Protein AF-A0A950VI34-F1 (afdb_monomer_lite)

Structure (mmCIF, N/CA/C/O backbone):
data_AF-A0A950VI34-F1
#
_entry.id   AF-A0A950VI34-F1
#
loop_
_atom_site.group_PDB
_atom_site.id
_atom_site.type_symbol
_atom_site.label_atom_id
_atom_site.label_alt_id
_atom_site.label_comp_id
_atom_site.label_asym_id
_atom_site.label_entity_id
_atom_site.label_seq_id
_atom_site.pdbx_PDB_ins_code
_atom_site.Cartn_x
_atom_site.Cartn_y
_atom_site.Cartn_z
_atom_site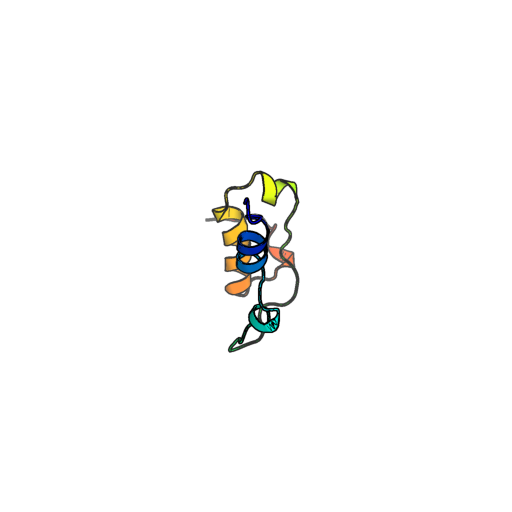.occupancy
_atom_site.B_iso_or_equiv
_atom_site.auth_seq_id
_atom_site.auth_comp_id
_atom_site.auth_asym_id
_atom_site.auth_atom_id
_atom_site.pdbx_PDB_model_num
ATOM 1 N N . MET A 1 1 ? 17.779 19.518 -42.621 1.00 42.84 1 MET A N 1
ATOM 2 C CA . MET A 1 1 ? 17.953 18.086 -42.305 1.00 42.84 1 MET A CA 1
ATOM 3 C C . MET A 1 1 ? 17.686 17.924 -40.816 1.00 42.84 1 MET A C 1
ATOM 5 O O . MET A 1 1 ? 18.575 18.195 -40.027 1.00 42.84 1 MET A O 1
ATOM 9 N N . THR A 1 2 ? 16.448 17.603 -40.439 1.00 51.62 2 THR A N 1
ATOM 10 C CA . THR A 1 2 ? 16.030 17.410 -39.041 1.00 51.62 2 THR A CA 1
ATOM 11 C C . THR A 1 2 ? 15.603 15.958 -38.906 1.00 51.62 2 THR A C 1
ATOM 13 O O . THR A 1 2 ? 14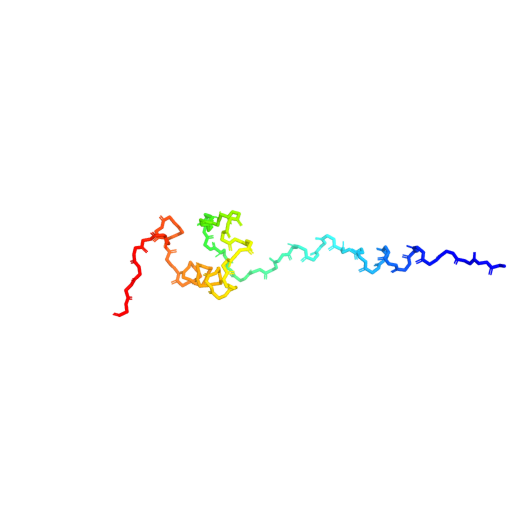.639 15.546 -39.545 1.00 51.62 2 THR A O 1
ATOM 16 N N . GLN A 1 3 ? 16.353 15.177 -38.136 1.00 58.34 3 GLN A N 1
ATOM 17 C CA . GLN A 1 3 ? 15.975 13.817 -37.751 1.00 58.34 3 GLN A CA 1
ATOM 18 C C . GLN A 1 3 ? 15.005 13.902 -36.557 1.00 58.34 3 GLN A C 1
ATOM 20 O O . GLN A 1 3 ? 15.184 14.789 -35.717 1.00 58.34 3 GLN A O 1
ATOM 25 N N . PRO A 1 4 ? 13.962 13.056 -36.461 1.00 54.59 4 PRO A N 1
ATOM 26 C CA . PRO A 1 4 ? 12.949 13.215 -35.430 1.00 54.59 4 PRO A CA 1
ATOM 27 C C . PRO A 1 4 ? 13.475 12.686 -34.092 1.00 54.59 4 PRO A C 1
ATOM 29 O O . PRO A 1 4 ? 13.870 11.529 -33.976 1.0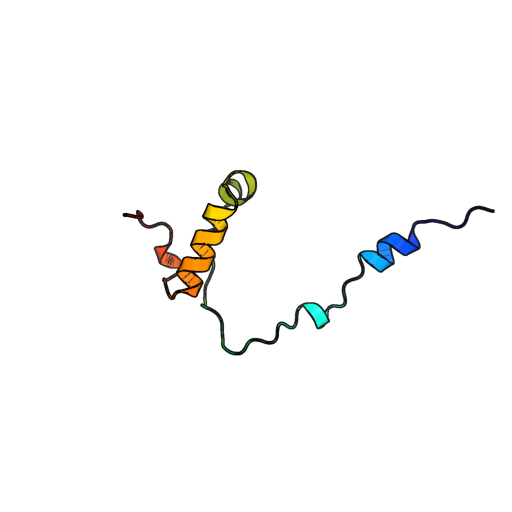0 54.59 4 PRO A O 1
ATOM 32 N N . ALA A 1 5 ? 13.430 13.525 -33.057 1.00 58.75 5 ALA A N 1
ATOM 33 C CA . ALA A 1 5 ? 13.749 13.164 -31.673 1.00 58.75 5 ALA A CA 1
ATOM 34 C C . ALA A 1 5 ? 12.737 12.181 -31.034 1.00 58.75 5 ALA A C 1
ATOM 36 O O . ALA A 1 5 ? 12.821 11.893 -29.845 1.00 58.75 5 ALA A O 1
ATOM 37 N N . SER A 1 6 ? 11.774 11.658 -31.797 1.00 62.53 6 SER A N 1
ATOM 38 C CA . SER A 1 6 ? 10.692 10.808 -31.285 1.00 62.53 6 SER A CA 1
ATOM 39 C C . SER A 1 6 ? 11.121 9.376 -30.936 1.00 62.53 6 SER A C 1
ATOM 41 O O . SER A 1 6 ? 10.461 8.751 -30.117 1.00 62.53 6 SER A O 1
ATOM 43 N N . GLY A 1 7 ? 12.208 8.854 -31.520 1.00 75.19 7 GLY A N 1
ATOM 44 C CA . GLY A 1 7 ? 12.642 7.464 -31.294 1.00 75.19 7 GLY A CA 1
ATOM 45 C C . GLY A 1 7 ? 13.286 7.223 -29.925 1.00 75.19 7 GLY A C 1
ATOM 46 O O . GLY A 1 7 ? 12.955 6.260 -29.249 1.00 75.19 7 GLY A O 1
ATOM 47 N N . ILE A 1 8 ? 14.130 8.152 -29.460 1.00 83.31 8 ILE A N 1
ATOM 48 C CA . ILE A 1 8 ? 14.920 7.970 -28.227 1.00 83.31 8 ILE A CA 1
ATOM 49 C C . ILE A 1 8 ? 14.068 7.877 -26.956 1.00 83.31 8 ILE A C 1
ATOM 51 O O . ILE A 1 8 ? 14.424 7.170 -26.020 1.00 83.31 8 ILE A O 1
ATOM 55 N N . PHE A 1 9 ? 12.946 8.598 -26.908 1.00 81.94 9 PHE A N 1
ATOM 56 C CA . PHE A 1 9 ? 12.048 8.572 -25.757 1.00 81.94 9 PHE A CA 1
ATOM 57 C C . PHE A 1 9 ? 11.231 7.281 -25.734 1.00 81.94 9 PHE A C 1
ATOM 59 O O . PHE A 1 9 ? 11.047 6.695 -24.672 1.00 81.94 9 PHE A O 1
ATOM 66 N N . ALA A 1 10 ? 10.781 6.817 -26.904 1.00 84.62 10 ALA A N 1
ATOM 67 C CA . ALA A 1 10 ? 10.080 5.546 -27.028 1.00 84.62 10 ALA A CA 1
ATOM 68 C C . ALA A 1 10 ? 10.983 4.374 -26.618 1.00 84.62 10 ALA A C 1
ATOM 70 O O . ALA A 1 10 ? 10.536 3.512 -25.869 1.00 84.62 10 ALA A O 1
ATOM 71 N N . ASP A 1 11 ? 12.255 4.397 -27.022 1.00 84.25 11 ASP A N 1
ATOM 72 C CA . ASP A 1 11 ? 13.236 3.380 -26.636 1.00 84.25 11 ASP A CA 1
ATOM 73 C C . ASP A 1 11 ? 13.570 3.429 -25.134 1.00 84.25 11 ASP A C 1
ATOM 75 O O . ASP A 1 11 ? 13.721 2.384 -24.512 1.00 84.25 11 ASP A O 1
ATOM 79 N N . LEU A 1 12 ? 13.635 4.618 -24.518 1.00 81.50 12 LEU A N 1
ATOM 80 C CA . LEU A 1 12 ? 13.837 4.756 -23.067 1.00 81.50 12 LEU A CA 1
ATOM 81 C C . LEU A 1 12 ? 12.637 4.242 -22.254 1.00 81.50 12 LEU A C 1
ATOM 83 O O . LEU A 1 12 ? 12.809 3.700 -21.167 1.00 81.50 12 LEU A O 1
ATOM 87 N N . MET A 1 13 ? 11.424 4.443 -22.769 1.00 84.38 13 MET A N 1
ATOM 88 C CA . MET A 1 13 ? 10.182 3.984 -22.143 1.00 84.38 13 MET A CA 1
ATOM 89 C C . MET A 1 13 ? 9.886 2.506 -22.436 1.00 84.38 13 MET A C 1
ATOM 91 O O . MET A 1 13 ? 9.016 1.918 -21.790 1.00 84.38 13 MET A O 1
ATOM 95 N N . ALA A 1 14 ? 10.583 1.896 -23.400 1.00 85.31 14 ALA A N 1
ATOM 96 C CA . ALA A 1 14 ? 10.431 0.487 -23.717 1.00 85.31 14 ALA A CA 1
ATOM 97 C C . ALA A 1 14 ? 10.944 -0.357 -22.543 1.00 85.31 14 ALA A C 1
ATOM 99 O O . ALA A 1 14 ? 12.133 -0.380 -22.236 1.00 85.31 14 ALA A O 1
ATOM 100 N N . THR A 1 15 ? 10.028 -1.051 -21.870 1.00 86.06 15 THR A N 1
ATOM 101 C CA . THR A 1 15 ? 10.351 -1.971 -20.775 1.00 86.06 15 THR A CA 1
ATOM 102 C C . THR A 1 15 ? 10.250 -3.399 -21.291 1.00 86.06 15 THR A C 1
ATOM 104 O O . THR A 1 15 ? 9.238 -3.771 -21.886 1.00 86.06 15 THR A O 1
ATOM 107 N N . ASP A 1 16 ? 11.295 -4.195 -21.067 1.00 89.88 16 ASP A N 1
ATOM 108 C CA . ASP A 1 16 ? 11.267 -5.629 -21.345 1.00 89.88 16 ASP A CA 1
ATOM 109 C C . ASP A 1 16 ? 10.219 -6.300 -20.437 1.00 89.88 16 ASP A C 1
ATOM 111 O O . ASP A 1 16 ? 10.346 -6.213 -19.210 1.00 89.88 16 ASP A O 1
ATOM 115 N N . PRO A 1 17 ? 9.192 -6.976 -20.990 1.00 88.31 17 PRO A N 1
ATOM 116 C CA . PRO A 1 17 ? 8.193 -7.680 -20.194 1.00 88.31 17 PRO A CA 1
ATOM 117 C C . PRO A 1 17 ? 8.782 -8.701 -19.212 1.00 88.31 17 PRO A C 1
ATOM 119 O O . PRO A 1 17 ? 8.165 -8.969 -18.183 1.00 88.31 17 PRO A O 1
ATOM 122 N N . ALA A 1 18 ? 9.974 -9.242 -19.491 1.00 89.06 18 ALA A N 1
ATOM 123 C CA . ALA A 1 18 ? 10.667 -10.160 -18.591 1.00 89.06 18 ALA A CA 1
ATOM 124 C C . ALA A 1 18 ? 11.013 -9.526 -17.230 1.00 89.06 18 ALA A C 1
ATOM 126 O O . ALA A 1 18 ? 11.168 -10.245 -16.249 1.00 89.06 18 ALA A O 1
ATOM 127 N N . LEU A 1 19 ? 11.083 -8.192 -17.128 1.00 86.50 19 LEU A N 1
ATOM 128 C CA . LEU A 1 19 ? 11.330 -7.494 -15.860 1.00 86.50 19 LEU A CA 1
ATOM 129 C C . LEU A 1 19 ? 10.171 -7.614 -14.858 1.00 86.50 19 LEU A C 1
ATOM 131 O O . LEU A 1 19 ? 10.376 -7.379 -13.668 1.00 86.50 19 LEU A O 1
ATOM 135 N N . TYR A 1 20 ? 8.969 -7.978 -15.314 1.00 87.31 20 TYR A N 1
ATOM 136 C CA . TYR A 1 20 ? 7.824 -8.224 -14.434 1.00 87.31 20 TYR A CA 1
ATOM 137 C C . TYR A 1 20 ? 7.795 -9.652 -13.867 1.00 87.31 20 TYR A C 1
ATOM 139 O O . TYR A 1 20 ? 6.976 -9.932 -12.991 1.00 87.31 20 TYR A O 1
ATOM 147 N N . ASP A 1 21 ? 8.679 -10.546 -14.326 1.00 89.44 21 ASP A N 1
ATOM 148 C CA . ASP A 1 21 ? 8.840 -11.890 -13.764 1.00 89.44 21 ASP A CA 1
ATOM 149 C C . ASP A 1 21 ? 9.720 -11.829 -12.505 1.00 89.44 21 ASP A C 1
ATOM 151 O O . ASP A 1 21 ? 10.939 -12.024 -12.526 1.00 89.44 21 ASP A O 1
ATOM 155 N N . VAL A 1 22 ? 9.096 -11.444 -11.389 1.00 86.81 22 VAL A N 1
ATOM 156 C CA . VAL A 1 22 ? 9.789 -11.246 -10.113 1.00 86.81 22 VAL A CA 1
ATOM 157 C C . VAL A 1 22 ? 10.169 -12.598 -9.508 1.00 86.81 22 VAL A C 1
ATOM 159 O O . VAL A 1 22 ? 9.315 -13.352 -9.044 1.00 86.81 22 VAL A O 1
ATOM 162 N N . ALA A 1 23 ? 11.471 -12.873 -9.422 1.00 90.19 23 ALA A N 1
ATOM 163 C CA . ALA A 1 23 ? 11.986 -14.031 -8.701 1.00 90.19 23 ALA A CA 1
ATOM 164 C C . ALA A 1 23 ? 11.859 -13.827 -7.179 1.00 90.19 23 ALA A C 1
ATOM 166 O O . ALA A 1 23 ? 12.596 -13.037 -6.585 1.00 90.19 23 ALA A O 1
ATOM 167 N N . THR A 1 24 ? 10.941 -14.551 -6.533 1.00 88.56 24 THR A N 1
ATOM 168 C CA . THR A 1 24 ? 10.754 -14.519 -5.074 1.00 88.56 24 THR A CA 1
ATOM 169 C C . THR A 1 24 ? 11.231 -15.813 -4.411 1.00 88.56 24 THR A C 1
ATOM 171 O O . THR A 1 24 ? 11.164 -16.896 -4.987 1.00 88.56 24 THR A O 1
ATOM 174 N N . SER A 1 25 ? 11.700 -15.720 -3.162 1.00 92.06 25 SER A N 1
ATOM 175 C CA . SER A 1 25 ? 12.103 -16.899 -2.371 1.00 92.06 25 SER A CA 1
ATOM 176 C C . SER A 1 25 ? 10.919 -17.646 -1.744 1.00 92.06 25 SER A C 1
ATOM 178 O O . SER A 1 25 ? 11.077 -18.767 -1.266 1.00 92.06 25 SER A O 1
ATOM 180 N N . ALA A 1 26 ? 9.747 -17.013 -1.697 1.00 89.06 26 ALA A N 1
ATOM 181 C CA . ALA A 1 26 ? 8.515 -17.557 -1.139 1.00 89.06 26 ALA A CA 1
ATOM 182 C C . ALA A 1 26 ? 7.296 -16.877 -1.779 1.00 89.06 26 ALA A C 1
ATOM 184 O O . ALA A 1 26 ? 7.410 -15.800 -2.375 1.00 89.06 26 ALA A O 1
ATOM 185 N N . ALA A 1 27 ? 6.123 -17.498 -1.635 1.00 88.12 27 ALA A N 1
ATOM 186 C CA . ALA A 1 27 ? 4.862 -16.855 -1.983 1.00 88.12 27 ALA A CA 1
ATOM 187 C C . ALA A 1 27 ? 4.607 -15.655 -1.057 1.00 88.12 27 ALA A C 1
ATOM 189 O O . ALA A 1 27 ? 4.855 -15.732 0.148 1.00 88.12 27 ALA A O 1
ATOM 190 N N . GLY A 1 28 ? 4.110 -14.555 -1.622 1.00 85.88 28 GLY A N 1
ATOM 191 C CA . GLY A 1 28 ? 3.669 -13.402 -0.841 1.00 85.88 28 GLY A CA 1
ATOM 192 C C . GLY A 1 28 ? 2.321 -13.646 -0.146 1.00 85.88 28 GLY A C 1
ATOM 193 O O . GLY A 1 28 ? 1.634 -14.628 -0.449 1.00 85.88 28 GLY A O 1
ATOM 194 N N . PRO A 1 29 ? 1.914 -12.745 0.764 1.00 89.62 29 PRO A N 1
ATOM 195 C CA . PRO A 1 29 ? 0.588 -12.779 1.370 1.00 89.62 29 PRO A CA 1
ATOM 196 C C . PRO A 1 29 ? -0.512 -12.723 0.302 1.00 89.62 29 PRO A C 1
ATOM 198 O O . PRO A 1 29 ? -0.466 -11.901 -0.614 1.00 89.62 29 PRO A O 1
ATOM 201 N N . ALA A 1 30 ? -1.505 -13.606 0.410 1.00 90.94 30 ALA A N 1
ATOM 202 C CA . ALA A 1 30 ? -2.641 -13.628 -0.506 1.00 90.94 30 ALA A CA 1
ATOM 203 C C . ALA A 1 30 ? -3.674 -12.550 -0.139 1.00 90.94 30 ALA A C 1
ATOM 205 O O . ALA A 1 30 ? -3.872 -12.249 1.036 1.00 90.94 30 ALA A O 1
ATOM 206 N N . GLY A 1 31 ? -4.385 -12.025 -1.140 1.00 91.88 31 GLY A N 1
ATOM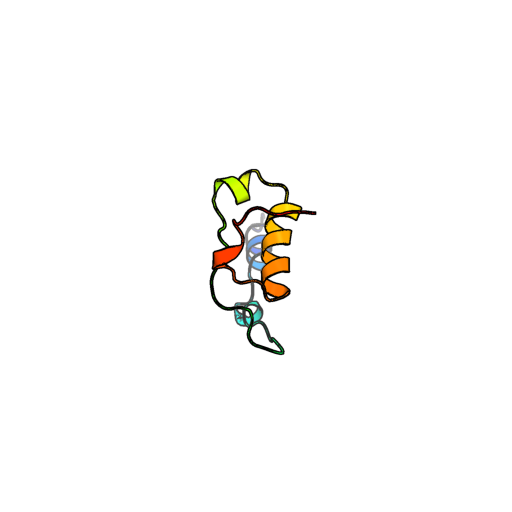 207 C CA . GLY A 1 31 ? -5.452 -11.040 -0.956 1.00 91.88 31 GLY A CA 1
ATOM 208 C C . GLY A 1 31 ? -5.129 -9.694 -1.597 1.00 91.88 31 GLY A C 1
ATOM 209 O O . GLY A 1 31 ? -4.409 -9.618 -2.592 1.00 91.88 31 GLY A O 1
ATOM 210 N N . SER A 1 32 ? -5.714 -8.627 -1.061 1.00 93.38 32 SER A N 1
ATOM 211 C CA . SER A 1 32 ? -5.547 -7.268 -1.579 1.00 93.38 32 SER A CA 1
ATOM 212 C C . SER A 1 32 ? -5.567 -6.274 -0.428 1.00 93.38 32 SER A C 1
ATOM 214 O O . SER A 1 32 ? -6.343 -6.435 0.512 1.00 93.38 32 SER A O 1
ATOM 216 N N . LEU A 1 33 ? -4.721 -5.249 -0.512 1.00 93.62 33 LEU A N 1
ATOM 217 C CA . LEU A 1 33 ? -4.791 -4.118 0.406 1.00 93.62 33 LEU A CA 1
ATOM 218 C C . LEU A 1 33 ? -6.104 -3.353 0.168 1.00 93.62 33 LEU A C 1
ATOM 220 O O . LEU A 1 33 ? -6.519 -3.225 -0.988 1.00 93.62 33 LEU A O 1
ATOM 224 N N . PRO A 1 34 ? -6.750 -2.814 1.215 1.00 93.00 34 PRO A N 1
ATOM 225 C CA . PRO A 1 34 ? -8.002 -2.069 1.100 1.00 93.00 34 PRO A CA 1
ATOM 226 C C . PRO A 1 34 ? -7.761 -0.627 0.610 1.00 93.00 34 PRO A C 1
ATOM 228 O O . PRO A 1 34 ? -8.225 0.337 1.215 1.00 93.00 34 PRO A O 1
ATOM 231 N N . LEU A 1 35 ? -7.003 -0.478 -0.479 1.00 92.94 35 LEU A N 1
ATOM 232 C CA . LEU A 1 35 ? -6.667 0.814 -1.067 1.00 92.94 35 LEU A CA 1
ATOM 233 C C . LEU A 1 35 ? -7.905 1.437 -1.713 1.00 92.94 35 LEU A C 1
ATOM 235 O O . LEU A 1 35 ? -8.656 0.770 -2.428 1.00 92.94 35 LEU A O 1
ATOM 239 N N . THR A 1 36 ? -8.086 2.734 -1.494 1.00 93.06 36 THR A N 1
ATOM 240 C CA . THR A 1 36 ? -9.118 3.543 -2.147 1.00 93.06 36 THR A CA 1
ATOM 241 C C . THR A 1 36 ? -8.461 4.630 -2.989 1.00 93.06 36 THR A C 1
ATOM 243 O O . THR A 1 36 ? -7.311 4.999 -2.756 1.00 93.06 36 THR A O 1
ATOM 246 N N . GLU A 1 37 ? -9.186 5.154 -3.975 1.00 96.75 37 GLU A N 1
ATOM 247 C CA . GLU A 1 37 ? -8.715 6.280 -4.791 1.00 96.75 37 GLU A CA 1
ATOM 248 C C . GLU A 1 37 ? -8.341 7.493 -3.924 1.00 96.75 37 GLU A C 1
ATOM 250 O O . GLU A 1 37 ? -7.259 8.050 -4.085 1.00 96.75 37 GLU A O 1
ATOM 255 N N . GLU A 1 38 ? -9.187 7.832 -2.948 1.00 95.50 38 GLU A N 1
ATOM 256 C CA . GLU A 1 38 ? -8.954 8.933 -2.006 1.00 95.50 38 GLU A CA 1
ATOM 257 C C . GLU A 1 38 ? -7.640 8.750 -1.230 1.00 95.50 38 GLU A C 1
ATOM 259 O O . GLU A 1 38 ? -6.828 9.672 -1.152 1.00 95.50 38 GLU A O 1
ATOM 264 N N . LEU A 1 39 ? -7.390 7.538 -0.714 1.00 92.56 39 LEU A N 1
ATOM 265 C CA . LEU A 1 39 ? -6.149 7.208 -0.011 1.00 92.56 39 LEU A CA 1
ATOM 266 C C . LEU A 1 39 ? -4.934 7.407 -0.930 1.00 92.56 39 LEU A C 1
ATOM 268 O O . LEU A 1 39 ? -3.947 8.015 -0.535 1.00 92.56 39 LEU A O 1
ATOM 272 N N . LEU A 1 40 ? -5.011 6.930 -2.172 1.00 94.62 40 LEU A N 1
ATOM 273 C CA . LEU A 1 40 ? -3.902 7.015 -3.124 1.00 94.62 40 LEU A CA 1
ATOM 274 C C . LEU A 1 40 ? -3.600 8.451 -3.570 1.00 94.62 40 LEU A C 1
ATOM 276 O O . LEU A 1 40 ? -2.443 8.771 -3.842 1.00 94.62 40 LEU A O 1
ATOM 280 N N . LEU A 1 41 ? -4.621 9.303 -3.667 1.00 97.00 41 LEU A N 1
ATOM 281 C CA . LEU A 1 41 ? -4.472 10.693 -4.099 1.00 97.00 41 LEU A CA 1
ATOM 282 C C . LEU A 1 41 ? -4.023 11.626 -2.971 1.00 97.00 41 LEU A C 1
ATOM 284 O O . LEU A 1 41 ? -3.335 12.614 -3.242 1.00 97.00 41 LEU A O 1
ATOM 288 N N . HIS A 1 42 ? -4.427 11.344 -1.729 1.00 97.00 42 HIS A N 1
ATOM 289 C CA . HIS A 1 42 ? -4.356 12.326 -0.647 1.00 97.00 42 HIS A CA 1
ATOM 290 C C . HIS A 1 42 ? -3.616 11.858 0.608 1.00 97.00 42 HIS A C 1
ATOM 292 O O . HIS A 1 42 ? -3.131 12.712 1.354 1.00 97.00 42 HIS A O 1
ATOM 298 N N . ALA A 1 43 ? -3.493 10.550 0.856 1.00 94.94 43 ALA A N 1
ATOM 299 C CA . ALA A 1 43 ? -2.795 10.072 2.042 1.00 94.94 43 ALA A CA 1
ATOM 300 C C . ALA A 1 43 ? -1.271 10.253 1.907 1.00 94.94 43 ALA A C 1
ATOM 302 O O . ALA A 1 43 ? -0.709 10.142 0.810 1.00 94.94 43 ALA A O 1
ATOM 303 N N . PRO A 1 44 ? -0.554 10.490 3.020 1.00 95.25 44 PRO A N 1
ATOM 304 C CA . PRO A 1 44 ? 0.897 10.411 3.026 1.00 95.25 44 PRO A CA 1
ATOM 305 C C . PRO A 1 44 ? 1.356 9.019 2.584 1.00 95.25 44 PRO A C 1
ATOM 307 O O . PRO A 1 44 ? 0.796 8.004 2.995 1.00 95.25 44 PRO A O 1
ATOM 310 N N . SER A 1 45 ? 2.450 8.947 1.826 1.00 93.44 45 SER A N 1
ATOM 311 C CA . SER A 1 45 ? 2.980 7.662 1.345 1.00 93.44 45 SER A CA 1
ATOM 312 C C . SER A 1 45 ? 3.290 6.671 2.473 1.00 93.44 45 SER A C 1
ATOM 314 O O . SER A 1 45 ? 3.208 5.465 2.265 1.00 93.44 45 SER A O 1
ATOM 316 N N . GLY A 1 46 ? 3.646 7.170 3.663 1.00 93.31 46 GLY A N 1
ATOM 317 C CA . GLY A 1 46 ? 3.916 6.345 4.842 1.00 93.31 46 GLY A CA 1
ATOM 318 C C . GLY A 1 46 ? 2.695 5.570 5.337 1.00 93.31 46 GLY A C 1
ATOM 319 O O . GLY A 1 46 ? 2.855 4.446 5.793 1.00 93.31 46 GLY A O 1
ATOM 320 N N . GLU A 1 47 ? 1.492 6.122 5.183 1.00 91.00 47 GLU A N 1
ATOM 321 C CA . GLU A 1 47 ? 0.240 5.462 5.567 1.00 91.00 47 GLU A CA 1
ATOM 322 C C . GLU A 1 47 ? -0.054 4.281 4.633 1.00 91.00 47 GLU A C 1
ATOM 324 O O . GLU A 1 47 ? -0.226 3.149 5.077 1.00 91.00 47 GLU A O 1
ATOM 329 N N . VAL A 1 48 ? 0.032 4.510 3.317 1.00 92.25 48 VAL A N 1
ATOM 330 C CA . VAL A 1 48 ? -0.124 3.455 2.299 1.00 92.25 48 VAL A CA 1
ATOM 331 C C . VAL A 1 48 ? 0.945 2.369 2.454 1.00 92.25 48 VAL A C 1
ATOM 333 O O . VAL A 1 48 ? 0.659 1.176 2.330 1.00 92.25 48 VAL A O 1
ATOM 336 N N . PHE A 1 49 ? 2.186 2.771 2.736 1.00 93.12 49 PHE A N 1
ATOM 337 C CA . PHE A 1 49 ? 3.280 1.833 2.957 1.00 93.12 49 PHE A CA 1
ATOM 338 C C . PHE A 1 49 ? 3.095 1.021 4.246 1.00 93.12 49 PHE A C 1
ATOM 340 O O . PHE A 1 49 ? 3.366 -0.180 4.229 1.00 93.12 49 PHE A O 1
ATOM 347 N N . GLY A 1 50 ? 2.584 1.632 5.319 1.00 93.19 50 GLY A N 1
ATOM 348 C CA . GLY A 1 50 ? 2.262 0.955 6.578 1.00 93.19 50 GLY A CA 1
ATOM 349 C C . GLY A 1 50 ? 1.355 -0.257 6.364 1.00 93.19 50 GLY A C 1
ATOM 350 O O . GLY A 1 50 ? 1.734 -1.369 6.719 1.00 93.19 50 GLY A O 1
ATOM 351 N N . LEU A 1 51 ? 0.256 -0.083 5.619 1.00 93.94 51 LEU A N 1
ATOM 352 C CA . LEU A 1 51 ? -0.671 -1.174 5.276 1.00 93.94 51 LEU A CA 1
ATOM 353 C C . LEU A 1 51 ? 0.028 -2.362 4.592 1.00 93.94 51 LEU A C 1
ATOM 355 O O . LEU A 1 51 ? -0.263 -3.527 4.869 1.00 93.94 51 LEU A O 1
ATOM 359 N N . SER A 1 52 ? 0.959 -2.073 3.676 1.00 92.75 52 SER A N 1
ATOM 360 C CA . SER A 1 52 ? 1.732 -3.111 2.986 1.00 92.75 52 SER A CA 1
ATOM 361 C C . SER A 1 52 ? 2.714 -3.824 3.918 1.00 92.75 52 SER A C 1
ATOM 363 O O . SER A 1 52 ? 2.904 -5.037 3.804 1.00 92.75 52 SER A O 1
ATOM 365 N N . GLN A 1 53 ? 3.308 -3.084 4.858 1.00 93.62 53 GLN A N 1
ATOM 366 C CA . GLN A 1 53 ? 4.232 -3.627 5.841 1.00 93.62 53 GLN A CA 1
ATOM 367 C C . GLN A 1 53 ? 3.501 -4.558 6.808 1.00 93.62 53 GLN A C 1
ATOM 369 O O . GLN A 1 53 ? 3.972 -5.673 7.007 1.00 93.62 53 GLN A O 1
ATOM 374 N N . ASP A 1 54 ? 2.338 -4.171 7.327 1.00 93.56 54 ASP A N 1
ATOM 375 C CA . ASP A 1 54 ? 1.559 -4.995 8.259 1.00 93.56 54 ASP A CA 1
ATOM 376 C C . ASP A 1 54 ? 1.206 -6.362 7.664 1.00 93.56 54 ASP A C 1
ATOM 378 O O . ASP A 1 54 ? 1.393 -7.405 8.296 1.00 93.56 54 ASP A O 1
ATOM 382 N N . VAL A 1 55 ? 0.780 -6.382 6.399 1.00 94.69 55 VAL A N 1
ATOM 383 C CA . VAL A 1 55 ? 0.519 -7.629 5.663 1.00 94.69 55 VAL A CA 1
ATOM 384 C C . VAL A 1 55 ? 1.800 -8.425 5.436 1.00 94.69 55 VAL A C 1
ATOM 386 O O . VAL A 1 55 ? 1.807 -9.644 5.610 1.00 94.69 55 VAL A O 1
ATOM 389 N N . GLY A 1 56 ? 2.905 -7.754 5.104 1.00 91.19 56 GLY A N 1
ATOM 390 C CA . GLY A 1 56 ? 4.226 -8.380 5.004 1.00 91.19 56 GLY A CA 1
ATOM 391 C C . GLY A 1 56 ? 4.703 -9.007 6.320 1.00 91.19 56 GLY A C 1
ATOM 392 O O . GLY A 1 56 ? 5.403 -10.018 6.299 1.00 91.19 56 GLY A O 1
ATOM 393 N N . MET A 1 57 ? 4.272 -8.458 7.457 1.00 92.44 57 MET A N 1
ATOM 394 C CA . MET A 1 57 ? 4.537 -8.977 8.801 1.00 92.44 57 MET A CA 1
ATOM 395 C C . MET A 1 57 ? 3.555 -10.079 9.232 1.00 92.44 57 MET A C 1
ATOM 397 O O . MET A 1 57 ? 3.707 -10.648 10.313 1.00 92.44 57 MET A O 1
ATOM 401 N N . GLY A 1 58 ? 2.585 -10.426 8.380 1.00 91.12 58 GLY A N 1
ATOM 402 C CA . GLY A 1 58 ? 1.662 -11.543 8.577 1.00 91.12 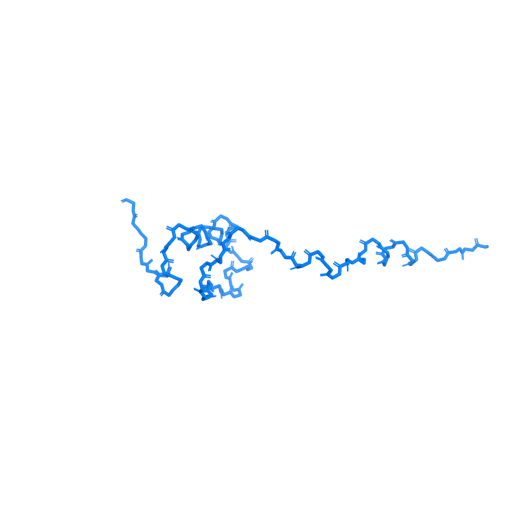58 GLY A CA 1
ATOM 403 C C . GLY A 1 58 ? 0.258 -11.149 9.029 1.00 91.12 58 GLY A C 1
ATOM 404 O O . GLY A 1 58 ? -0.538 -12.039 9.337 1.00 91.12 58 GLY A O 1
ATOM 405 N N . TRP A 1 59 ? -0.076 -9.856 9.068 1.00 92.81 59 TRP A N 1
ATOM 406 C CA . TRP A 1 59 ? -1.445 -9.426 9.343 1.00 92.81 59 TRP A CA 1
ATOM 407 C C . TRP A 1 59 ? -2.388 -9.789 8.188 1.00 92.81 59 TRP A C 1
ATOM 409 O O . TRP A 1 59 ? -2.005 -9.799 7.017 1.00 92.81 59 TRP A O 1
ATOM 419 N N . SER A 1 60 ? -3.648 -10.083 8.511 1.00 92.50 60 SER A N 1
ATOM 420 C CA . SER A 1 60 ? -4.665 -10.388 7.502 1.00 92.50 60 SER A CA 1
ATOM 421 C C . SER A 1 60 ? -5.050 -9.118 6.731 1.00 92.50 60 SER A C 1
ATOM 423 O O . SER A 1 60 ? -5.491 -8.153 7.360 1.00 92.50 60 SER A O 1
ATOM 425 N N . PRO A 1 61 ? -4.995 -9.097 5.383 1.00 92.38 61 PRO A N 1
ATOM 426 C CA . PRO A 1 61 ? -5.395 -7.923 4.600 1.00 92.38 61 PRO A CA 1
ATOM 427 C C . PRO A 1 61 ? -6.839 -7.468 4.859 1.00 92.38 61 PRO A C 1
ATOM 429 O O . PRO A 1 61 ? -7.143 -6.280 4.785 1.00 92.38 61 PRO A O 1
ATOM 432 N N . ALA A 1 62 ? -7.732 -8.400 5.213 1.00 91.38 62 ALA A N 1
ATOM 433 C CA . ALA A 1 62 ? -9.129 -8.104 5.535 1.00 91.38 62 ALA A CA 1
ATOM 434 C C . ALA A 1 62 ? -9.309 -7.368 6.877 1.00 91.38 62 ALA A C 1
ATOM 436 O O . ALA A 1 62 ? -10.397 -6.874 7.168 1.00 91.38 62 ALA A O 1
ATOM 437 N N . GLU A 1 63 ? -8.260 -7.302 7.699 1.00 91.06 63 GLU A N 1
ATOM 438 C CA . GLU A 1 63 ? -8.284 -6.724 9.042 1.00 91.06 63 GLU A CA 1
ATOM 439 C C . GLU A 1 63 ? -7.499 -5.412 9.160 1.00 91.06 63 GLU A C 1
ATOM 441 O O . GLU A 1 63 ? -7.396 -4.875 10.259 1.00 91.06 63 GLU A O 1
ATOM 446 N N . LEU A 1 64 ? -6.950 -4.885 8.063 1.00 90.44 64 LEU A N 1
ATOM 447 C CA . LEU A 1 64 ? -6.108 -3.683 8.089 1.00 90.44 64 LEU A CA 1
ATOM 448 C C . LEU A 1 64 ? -6.853 -2.397 8.473 1.00 90.44 64 LEU A C 1
ATOM 450 O O . LEU A 1 64 ? -6.279 -1.530 9.105 1.00 90.44 64 LEU A O 1
ATOM 454 N N . ASN A 1 65 ? -8.147 -2.281 8.160 1.00 87.69 65 ASN A N 1
ATOM 455 C CA . ASN A 1 65 ? -8.939 -1.081 8.486 1.00 87.69 65 ASN A CA 1
ATOM 456 C C . ASN A 1 65 ? -9.530 -1.109 9.906 1.00 87.69 65 ASN A C 1
ATOM 458 O O . ASN A 1 65 ? -10.510 -0.418 10.203 1.00 87.69 65 ASN A O 1
ATOM 462 N N . ARG A 1 66 ? -9.009 -1.975 10.776 1.00 88.88 66 ARG A N 1
ATOM 463 C CA . ARG A 1 66 ? -9.424 -2.006 12.177 1.00 88.88 66 ARG A CA 1
ATOM 464 C C . ARG A 1 66 ? -8.772 -0.833 12.915 1.00 88.88 66 ARG A C 1
ATOM 466 O O . ARG A 1 66 ? -7.720 -0.369 12.499 1.00 88.88 66 ARG A O 1
ATOM 473 N N . PRO A 1 67 ? -9.375 -0.351 14.013 1.00 88.06 67 PRO A N 1
ATOM 474 C CA . PRO A 1 67 ? -8.747 0.680 14.825 1.00 88.06 67 PRO A CA 1
ATOM 475 C C . PRO A 1 67 ? -7.336 0.267 15.262 1.00 88.06 67 PRO A C 1
ATOM 477 O O . PRO A 1 67 ? -7.158 -0.812 15.834 1.00 88.06 67 PRO A O 1
ATOM 480 N N . GLU A 1 68 ? -6.367 1.136 14.997 1.00 83.12 68 GLU A N 1
ATOM 481 C CA . GLU A 1 68 ? -4.975 0.991 15.412 1.00 83.12 68 GLU A CA 1
ATOM 482 C C . GLU A 1 68 ? -4.766 1.647 16.782 1.00 83.12 68 GLU A C 1
ATOM 484 O O . GLU A 1 68 ? -5.351 2.689 17.094 1.00 83.12 68 GLU A O 1
ATOM 489 N N . PHE A 1 69 ? -3.935 1.032 17.620 1.00 81.69 69 PHE A N 1
ATOM 490 C CA . PHE A 1 69 ? -3.633 1.504 18.970 1.00 81.69 69 PHE A CA 1
ATOM 491 C C . PHE A 1 6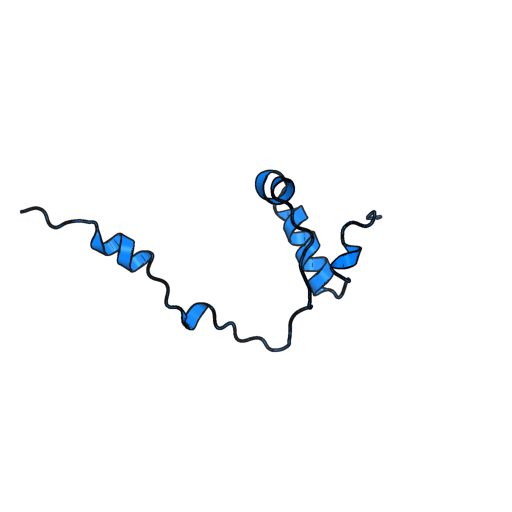9 ? -2.116 1.465 19.202 1.00 81.69 69 PHE A C 1
ATOM 493 O O . PHE A 1 69 ? -1.438 0.603 18.643 1.00 81.69 69 PHE A O 1
ATOM 500 N N . LEU A 1 70 ? -1.605 2.375 20.042 1.00 72.00 70 LEU A N 1
ATOM 501 C CA . LEU A 1 70 ? -0.209 2.431 20.505 1.00 72.00 70 LEU A CA 1
ATOM 502 C C . LEU A 1 70 ? -0.108 2.061 21.988 1.00 72.00 70 LEU A C 1
ATOM 504 O O . LEU A 1 70 ? -1.002 2.493 22.755 1.00 72.00 70 LEU A O 1
#

Sequence (70 aa):
MTQPASGIFADLMATDPALYDVATSAAGPAGSLPLTEELLLHAPSGEVFGLSQDVGMGWSPAELNRPEFL

pLDDT: mean 86.86, std 11.02, range [42.84, 97.0]

Secondary structure (DSSP, 8-state):
----THHHHHHHH---GGGG----SSPPPPS-----HHHHHHS-HHHHHHHHHHHHTT--GGGTTSPP--

Radius of gyration: 19.4 Å; chains: 1; bounding box: 27×36×63 Å

Foldseek 3Di:
DDDDPVPVVVVVPDDDPVVVVDDDPDDAQDDDAPDDPCCVVPNDPVLVVVLVVCSRVPDDNVCSPPDDDD